Protein AF-A0A838WDK8-F1 (afdb_monomer_lite)

Secondary structure (DSSP, 8-state):
-HHHHTT-HHHHHHHHHHHHHHHHHHS--SHHHHHHHHHHHHHHHTTT-HHHHHHHHHTHHHHHHTTTT---THHHHHHH--

Foldseek 3Di:
DVVVCVVDVLVVLVVVLVVLVVCLLVVQPALVVSLVSVVVSLVSCCVPCVVVSVVCVVCVVVVSVCSVPNPDVPVVVVVPPD

Radius of gyration: 14.54 Å; chains: 1; bounding box: 28×33×36 Å

pLDDT: mean 83.16, std 17.87, range [42.38, 98.12]

Sequence (82 aa):
LKSVQSVSPTLAKMHCLKEKFREIFEQSTNWGDSIINLLDWMHDAKSFFPKTIGTMIRWFGEIVGYFDGRTTSGIVEGINNK

Structure (mmCIF, N/CA/C/O backbone):
data_AF-A0A838WDK8-F1
#
_entry.id   AF-A0A838WDK8-F1
#
loop_
_atom_site.group_PDB
_atom_site.id
_atom_site.type_symbol
_atom_site.label_atom_id
_atom_site.label_alt_id
_atom_site.label_comp_id
_atom_site.label_asym_id
_atom_site.label_entity_id
_atom_site.label_seq_id
_atom_site.pdbx_PDB_ins_code
_atom_site.Cartn_x
_atom_site.Cartn_y
_atom_site.Cartn_z
_atom_site.occupancy
_atom_site.B_iso_or_equiv
_atom_site.auth_seq_id
_atom_site.auth_comp_id
_atom_site.auth_asym_id
_atom_site.auth_atom_id
_atom_site.pdbx_PDB_model_num
ATOM 1 N N . LEU A 1 1 ? -4.038 14.285 16.417 1.00 59.19 1 LEU A N 1
ATOM 2 C CA . LEU A 1 1 ? -3.875 12.859 16.035 1.00 59.19 1 LEU A CA 1
ATOM 3 C C . LEU A 1 1 ? -3.864 11.911 17.242 1.00 59.19 1 LEU A C 1
ATOM 5 O O . LEU A 1 1 ? -4.712 11.030 17.292 1.00 59.19 1 LEU A O 1
ATOM 9 N N . LYS A 1 2 ? -2.971 12.108 18.231 1.00 61.38 2 LYS A N 1
ATOM 10 C CA . LYS A 1 2 ? -2.850 11.231 19.419 1.00 61.38 2 LYS A CA 1
ATOM 11 C C . LYS A 1 2 ? -4.159 11.053 20.210 1.00 61.38 2 LYS A C 1
ATOM 13 O O . LYS A 1 2 ? -4.491 9.935 20.573 1.00 61.38 2 LYS A O 1
ATOM 18 N N . SER A 1 3 ? -4.932 12.126 20.390 1.00 60.06 3 SER A N 1
ATOM 19 C CA . SER A 1 3 ? -6.217 12.113 21.111 1.00 60.06 3 SER A CA 1
ATOM 20 C C . SER A 1 3 ? -7.353 11.375 20.396 1.00 60.06 3 SER A C 1
ATOM 22 O O . SER A 1 3 ? -8.319 11.006 21.043 1.00 60.06 3 SER A O 1
ATOM 24 N N . VAL A 1 4 ? -7.257 11.167 19.077 1.00 59.72 4 VAL A N 1
ATOM 25 C CA . VAL A 1 4 ? -8.268 10.463 18.263 1.00 59.72 4 VAL A CA 1
ATOM 26 C C . VAL A 1 4 ? -7.933 8.970 18.153 1.00 59.72 4 VAL A C 1
ATOM 28 O O . VAL A 1 4 ? -8.826 8.126 18.154 1.00 59.72 4 VAL A O 1
ATOM 31 N N . GLN A 1 5 ? -6.641 8.626 18.127 1.00 58.47 5 GLN A N 1
ATOM 32 C CA . GLN A 1 5 ? -6.172 7.236 18.110 1.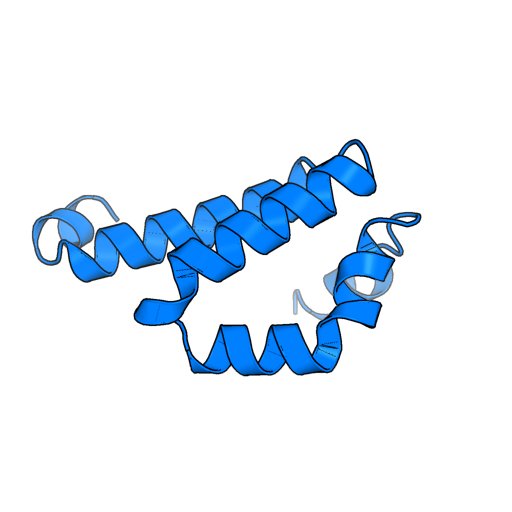00 58.47 5 GLN A CA 1
ATOM 33 C C . GLN A 1 5 ? -6.451 6.496 19.425 1.00 58.47 5 GLN A C 1
ATOM 35 O O . GLN A 1 5 ? -6.703 5.296 1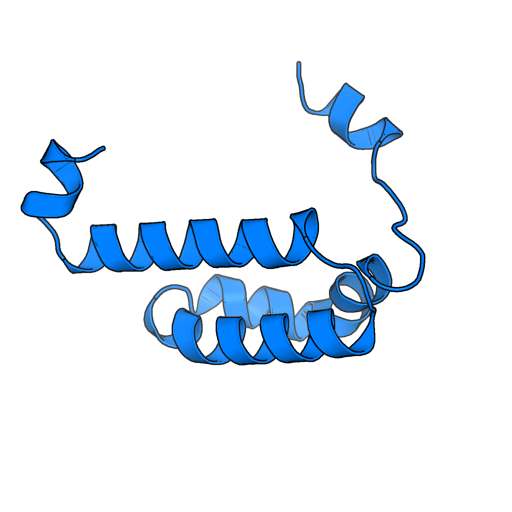9.399 1.00 58.47 5 GLN A O 1
ATOM 40 N N . SER A 1 6 ? -6.464 7.201 20.562 1.00 60.72 6 SER A N 1
ATOM 41 C CA . SER A 1 6 ? -6.783 6.610 21.868 1.00 60.72 6 SER A CA 1
ATOM 42 C C . SER A 1 6 ? -8.251 6.198 22.019 1.00 60.72 6 SER A C 1
ATOM 44 O O . SER A 1 6 ? -8.564 5.411 22.904 1.00 60.72 6 SER A O 1
ATOM 46 N N . VAL A 1 7 ? -9.150 6.721 21.178 1.00 74.88 7 VAL A N 1
ATOM 47 C CA . VAL A 1 7 ? -10.604 6.487 21.280 1.00 74.88 7 VAL A CA 1
ATOM 48 C C . VAL A 1 7 ? -11.091 5.405 20.316 1.00 74.88 7 VAL A C 1
ATOM 50 O O . VAL A 1 7 ? -12.154 4.829 20.520 1.00 74.88 7 VAL A O 1
ATOM 53 N N . SER A 1 8 ? -10.326 5.111 19.260 1.00 85.88 8 SER A N 1
ATOM 54 C CA . SER A 1 8 ? -10.665 4.077 18.281 1.00 85.88 8 SER A CA 1
ATOM 55 C C . SER A 1 8 ? -9.408 3.337 17.811 1.00 85.88 8 SER A C 1
ATOM 57 O O . SER A 1 8 ? -8.676 3.837 16.947 1.00 85.88 8 SER A O 1
ATOM 59 N N . PRO A 1 9 ? -9.172 2.116 18.326 1.00 87.12 9 PRO A N 1
ATOM 60 C CA . PRO A 1 9 ? -8.081 1.254 17.871 1.00 87.12 9 PRO A CA 1
ATOM 61 C C . PRO A 1 9 ? -8.137 0.977 16.363 1.00 87.12 9 PRO A C 1
ATOM 63 O O . PRO A 1 9 ? -7.105 0.946 15.693 1.00 87.12 9 PRO A O 1
ATOM 66 N N . THR A 1 10 ? -9.346 0.851 15.807 1.00 90.56 10 THR A N 1
ATOM 67 C CA . THR A 1 10 ? -9.573 0.680 14.366 1.00 90.56 10 THR A CA 1
ATOM 68 C C . THR A 1 10 ? -9.033 1.865 13.576 1.00 90.56 10 THR A C 1
ATOM 70 O O . THR A 1 10 ? -8.263 1.678 12.637 1.00 90.56 10 THR A O 1
ATOM 73 N N . LEU A 1 11 ? -9.375 3.093 13.977 1.00 89.81 11 LEU A N 1
ATOM 74 C CA . LEU A 1 11 ? -8.916 4.296 13.285 1.00 89.81 11 LEU A CA 1
ATOM 75 C C . LEU A 1 11 ? -7.396 4.471 13.397 1.00 89.81 11 LEU A C 1
ATOM 77 O O . LEU A 1 11 ? -6.746 4.869 12.429 1.00 89.81 11 LEU A O 1
ATOM 81 N N . ALA A 1 12 ? -6.811 4.119 14.545 1.00 91.31 12 ALA A N 1
ATOM 82 C CA . ALA A 1 12 ? -5.363 4.100 14.717 1.00 91.31 12 ALA A CA 1
ATOM 83 C C . ALA A 1 12 ? -4.683 3.105 13.762 1.00 91.31 12 ALA A C 1
ATOM 85 O O . ALA A 1 12 ? -3.709 3.459 13.092 1.00 91.31 12 ALA A O 1
ATOM 86 N N . LYS A 1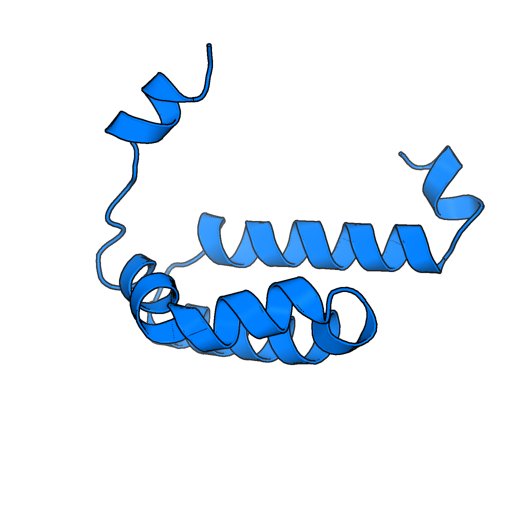 13 ? -5.228 1.887 13.632 1.00 93.56 13 LYS A N 1
ATOM 87 C CA . LYS A 1 13 ? -4.711 0.871 12.705 1.00 93.56 13 LYS A CA 1
ATOM 88 C C . LYS A 1 13 ? -4.845 1.309 11.246 1.00 93.56 13 LYS A C 1
ATOM 90 O O . LYS A 1 13 ? -3.877 1.195 10.499 1.00 93.56 13 LYS A O 1
ATOM 95 N N . MET A 1 14 ? -5.992 1.866 10.858 1.00 95.00 14 MET A N 1
ATOM 96 C CA . MET A 1 14 ? -6.213 2.420 9.517 1.00 95.00 14 MET A CA 1
ATOM 97 C C . MET A 1 14 ? -5.218 3.537 9.194 1.00 95.00 14 MET A C 1
ATOM 99 O O . MET A 1 14 ? -4.663 3.566 8.099 1.00 95.00 14 MET A O 1
ATOM 103 N N . HIS A 1 15 ? -4.944 4.426 10.152 1.00 94.44 15 HIS A N 1
ATOM 104 C CA . HIS A 1 15 ? -3.943 5.473 9.977 1.00 94.44 15 HIS A CA 1
ATOM 105 C C . HIS A 1 15 ? -2.535 4.894 9.797 1.00 94.44 15 HIS A C 1
ATOM 107 O O . HIS A 1 15 ? -1.821 5.305 8.890 1.00 94.44 15 HIS A O 1
ATOM 113 N N . CYS A 1 16 ? -2.139 3.925 10.627 1.00 95.19 16 CYS A N 1
ATOM 114 C CA . CYS A 1 16 ? -0.850 3.244 10.495 1.00 95.19 16 CYS A CA 1
ATOM 115 C C . CYS A 1 16 ? -0.696 2.585 9.117 1.00 95.19 16 CYS A C 1
ATOM 117 O O . CYS A 1 16 ? 0.323 2.778 8.463 1.00 95.19 16 CYS A O 1
ATOM 119 N N . LEU A 1 17 ? -1.723 1.875 8.643 1.00 97.38 17 LEU A N 1
ATOM 120 C CA . LEU A 1 17 ? -1.730 1.289 7.301 1.00 97.38 17 LEU A CA 1
ATOM 121 C C . LEU A 1 17 ? -1.587 2.366 6.217 1.00 97.38 17 LEU A C 1
ATOM 123 O O . LEU A 1 17 ? -0.812 2.183 5.286 1.00 97.38 17 LEU A O 1
ATOM 127 N N . LYS A 1 18 ? -2.272 3.506 6.347 1.00 96.50 18 LYS A N 1
ATOM 128 C CA . LYS A 1 18 ? -2.146 4.621 5.398 1.00 96.50 18 LYS A CA 1
ATOM 129 C C . LYS A 1 18 ? -0.725 5.203 5.354 1.00 96.50 18 LYS A C 1
ATOM 131 O O . LYS A 1 18 ? -0.255 5.551 4.279 1.00 96.50 18 LYS A O 1
ATOM 136 N N . GLU A 1 19 ? -0.048 5.325 6.496 1.00 96.88 19 GLU A N 1
ATOM 137 C CA . GLU A 1 19 ? 1.343 5.806 6.525 1.00 96.88 19 GLU A CA 1
ATOM 138 C C . GLU A 1 19 ? 2.319 4.773 5.952 1.00 96.88 19 GLU A C 1
ATOM 140 O O . GLU A 1 19 ? 3.134 5.133 5.112 1.00 96.88 19 GLU A O 1
ATOM 145 N N . LYS A 1 20 ? 2.160 3.481 6.275 1.00 96.38 20 LYS A N 1
ATOM 146 C CA . LYS A 1 20 ? 2.953 2.409 5.646 1.00 96.38 20 LYS A CA 1
ATOM 147 C C . LYS A 1 20 ? 2.825 2.409 4.123 1.00 96.38 20 LYS A C 1
ATOM 149 O O . LYS A 1 20 ? 3.808 2.215 3.422 1.00 96.38 20 LYS A O 1
ATOM 154 N N . PHE A 1 21 ? 1.616 2.643 3.608 1.00 95.94 21 PHE A N 1
ATOM 155 C CA . PHE A 1 21 ? 1.398 2.775 2.168 1.00 95.94 21 PHE A CA 1
ATOM 156 C C . PHE A 1 21 ? 2.258 3.892 1.572 1.00 95.94 21 PHE A C 1
ATOM 158 O O . PHE A 1 21 ? 2.924 3.679 0.571 1.00 95.94 21 PHE A O 1
ATOM 165 N N . ARG A 1 22 ? 2.274 5.073 2.200 1.00 94.50 22 ARG A N 1
ATOM 166 C CA . ARG A 1 22 ? 3.085 6.212 1.753 1.00 94.50 22 ARG A CA 1
ATOM 167 C C . ARG A 1 22 ? 4.576 5.879 1.744 1.00 94.50 22 ARG A C 1
ATOM 169 O O . ARG A 1 22 ? 5.249 6.150 0.754 1.00 94.50 22 ARG A O 1
ATOM 176 N N . GLU A 1 23 ? 5.065 5.264 2.817 1.00 94.06 23 GLU A N 1
ATOM 177 C CA . GLU A 1 23 ? 6.476 4.895 2.968 1.00 94.06 23 GLU A CA 1
ATOM 178 C C . GLU A 1 23 ? 6.958 3.992 1.824 1.00 94.06 23 GLU A C 1
ATOM 180 O O . GLU A 1 23 ? 8.051 4.213 1.309 1.00 94.06 23 GLU A O 1
ATOM 185 N N . ILE A 1 24 ? 6.128 3.051 1.352 1.00 93.75 24 ILE A N 1
ATOM 186 C CA . ILE A 1 24 ? 6.458 2.176 0.211 1.00 93.75 24 ILE A CA 1
ATOM 187 C C . ILE A 1 24 ? 6.802 2.992 -1.043 1.00 93.75 24 ILE A C 1
ATOM 189 O O . ILE A 1 24 ? 7.748 2.660 -1.752 1.00 93.75 24 ILE A O 1
ATOM 193 N N . PHE A 1 25 ? 6.076 4.079 -1.314 1.00 90.19 25 PHE A N 1
ATOM 194 C CA . PHE A 1 25 ? 6.290 4.902 -2.509 1.00 90.19 25 PHE A CA 1
ATOM 195 C C . PHE A 1 25 ? 7.401 5.943 -2.330 1.00 90.19 25 PHE A C 1
ATOM 197 O O . PHE A 1 25 ? 8.098 6.254 -3.297 1.00 90.19 25 PHE A O 1
ATOM 204 N N . GLU A 1 26 ? 7.599 6.460 -1.115 1.00 88.44 26 GLU A N 1
ATOM 205 C CA . GLU A 1 26 ? 8.646 7.4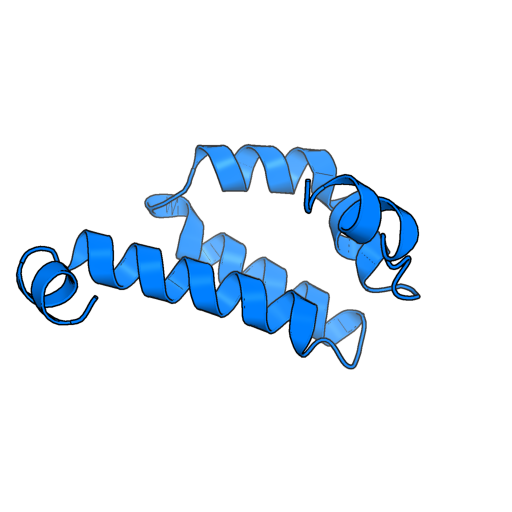48 -0.814 1.00 88.44 26 GLU A CA 1
ATOM 206 C C . GLU A 1 26 ? 10.036 6.810 -0.664 1.00 88.44 26 GLU A C 1
ATOM 208 O O . GLU A 1 26 ? 11.037 7.385 -1.095 1.00 88.44 26 GLU A O 1
ATOM 213 N N . GLN A 1 27 ? 10.107 5.611 -0.078 1.00 85.62 27 GLN A N 1
ATOM 214 C CA . GLN A 1 27 ? 11.361 4.931 0.266 1.00 85.62 27 GLN A CA 1
ATOM 215 C C . GLN A 1 27 ? 11.737 3.805 -0.706 1.00 85.62 27 GLN A C 1
ATOM 217 O O . GLN A 1 27 ? 12.751 3.142 -0.506 1.00 85.62 27 GLN A O 1
ATOM 222 N N . SER A 1 28 ? 10.969 3.597 -1.780 1.00 79.50 28 SER A N 1
ATOM 223 C CA . SER A 1 28 ? 11.269 2.609 -2.824 1.00 79.50 28 SER A CA 1
ATOM 224 C C . SER A 1 28 ? 12.658 2.830 -3.441 1.00 79.50 28 SER A C 1
ATOM 226 O O . SER A 1 28 ? 12.852 3.766 -4.227 1.00 79.50 28 SER A O 1
ATOM 228 N N . THR A 1 29 ? 13.609 1.942 -3.145 1.00 75.00 29 THR A N 1
ATOM 229 C CA . THR A 1 29 ? 14.974 1.940 -3.706 1.00 75.00 29 THR A CA 1
ATOM 230 C C . THR A 1 29 ? 15.156 0.932 -4.840 1.00 75.00 29 THR A C 1
ATOM 232 O O . THR A 1 29 ? 15.982 1.160 -5.720 1.00 75.00 29 THR A O 1
ATOM 235 N N . ASN A 1 30 ? 14.374 -0.150 -4.845 1.00 85.62 30 ASN A N 1
ATOM 236 C CA . ASN A 1 30 ? 14.428 -1.228 -5.828 1.00 85.62 30 ASN A CA 1
ATOM 237 C C . ASN A 1 30 ? 13.010 -1.692 -6.184 1.00 85.62 30 ASN A C 1
ATOM 239 O O . ASN A 1 30 ? 12.163 -1.862 -5.311 1.00 85.62 30 ASN A O 1
ATOM 243 N N . TRP A 1 31 ? 12.782 -1.936 -7.472 1.00 85.06 31 TRP A N 1
ATOM 244 C CA . TRP A 1 31 ? 11.512 -2.381 -8.035 1.00 85.06 31 TRP A CA 1
ATOM 245 C C . TRP A 1 31 ? 10.954 -3.639 -7.357 1.00 85.06 31 TRP A C 1
ATOM 247 O O . TRP A 1 31 ? 9.799 -3.655 -6.936 1.00 85.06 31 TRP A O 1
ATOM 257 N N . GLY A 1 32 ? 11.787 -4.674 -7.205 1.00 89.69 32 GLY A N 1
ATOM 258 C CA . GLY A 1 32 ? 11.360 -5.961 -6.646 1.00 89.69 32 GLY A CA 1
ATOM 259 C C . GLY A 1 32 ? 10.897 -5.853 -5.193 1.00 89.69 32 GLY A C 1
ATOM 260 O O . GLY A 1 32 ? 9.806 -6.312 -4.854 1.00 89.69 32 GLY A O 1
ATOM 261 N N . ASP A 1 33 ? 11.690 -5.184 -4.355 1.00 91.31 33 ASP A N 1
ATOM 262 C CA . ASP A 1 33 ? 11.379 -5.005 -2.932 1.00 91.31 33 ASP A CA 1
ATOM 263 C C . ASP A 1 33 ? 10.110 -4.165 -2.746 1.00 91.31 33 ASP A C 1
ATOM 265 O O . ASP A 1 33 ? 9.269 -4.472 -1.902 1.00 91.31 33 ASP A O 1
ATOM 269 N N . SER A 1 34 ? 9.910 -3.143 -3.580 1.00 91.81 34 SER A N 1
ATOM 270 C CA . SER A 1 34 ? 8.709 -2.305 -3.539 1.00 91.81 34 SER A CA 1
ATOM 271 C C . SER A 1 34 ? 7.438 -3.059 -3.915 1.00 91.81 34 SER A C 1
ATOM 273 O O . SER A 1 34 ? 6.399 -2.841 -3.293 1.00 91.81 34 SER A O 1
ATOM 275 N N . ILE A 1 35 ? 7.508 -3.987 -4.875 1.00 94.62 35 ILE A N 1
ATOM 276 C CA . ILE A 1 35 ? 6.377 -4.860 -5.215 1.00 94.62 35 ILE A CA 1
ATOM 277 C C . ILE A 1 35 ? 6.045 -5.789 -4.053 1.00 94.62 35 ILE A C 1
ATOM 279 O O . ILE A 1 35 ? 4.873 -5.922 -3.702 1.00 94.62 35 ILE A O 1
ATOM 283 N N . ILE A 1 36 ? 7.058 -6.408 -3.442 1.00 95.75 36 ILE A N 1
ATOM 284 C CA . ILE A 1 36 ? 6.865 -7.300 -2.292 1.00 95.75 36 ILE A CA 1
ATOM 285 C C . ILE A 1 36 ? 6.215 -6.526 -1.139 1.00 95.75 36 ILE A C 1
ATOM 287 O O . ILE A 1 36 ? 5.160 -6.927 -0.650 1.00 95.75 36 ILE A O 1
ATOM 291 N N . ASN A 1 37 ? 6.756 -5.356 -0.792 1.00 95.56 37 ASN A N 1
ATOM 292 C CA . ASN A 1 37 ? 6.207 -4.502 0.261 1.00 95.56 37 ASN A CA 1
ATOM 293 C C . ASN A 1 37 ? 4.767 -4.051 -0.037 1.00 95.56 37 ASN A C 1
ATOM 295 O O . ASN A 1 37 ? 3.934 -3.975 0.869 1.00 95.56 37 ASN A O 1
ATOM 299 N N . LEU A 1 38 ? 4.450 -3.760 -1.304 1.00 96.81 38 LEU A N 1
ATOM 300 C CA . LEU A 1 38 ? 3.096 -3.405 -1.723 1.00 96.81 38 LEU A CA 1
ATOM 301 C C . LEU A 1 38 ? 2.124 -4.579 -1.559 1.00 96.81 38 LEU A C 1
ATOM 303 O O . LEU A 1 38 ? 1.012 -4.377 -1.072 1.00 96.81 38 LEU A O 1
ATOM 307 N N . LEU A 1 39 ? 2.530 -5.793 -1.936 1.00 97.50 39 LEU A N 1
ATOM 308 C CA . LEU A 1 39 ? 1.716 -7.000 -1.782 1.00 97.50 39 LEU A CA 1
ATOM 309 C C . LEU A 1 39 ? 1.456 -7.323 -0.304 1.00 97.50 39 LEU A C 1
ATOM 311 O O . LEU A 1 39 ? 0.305 -7.583 0.062 1.00 97.50 39 LEU A O 1
ATOM 315 N N . ASP A 1 40 ? 2.481 -7.227 0.544 1.00 97.81 40 ASP A N 1
ATOM 316 C CA . ASP A 1 40 ? 2.352 -7.402 1.995 1.00 97.81 40 ASP A CA 1
ATOM 317 C C . ASP A 1 40 ? 1.387 -6.368 2.588 1.00 97.81 40 ASP A C 1
ATOM 319 O O . ASP A 1 40 ? 0.465 -6.702 3.339 1.00 97.81 40 ASP A O 1
ATOM 323 N N . TRP A 1 41 ? 1.520 -5.103 2.181 1.00 98.12 41 TRP A N 1
ATOM 324 C CA . TRP A 1 41 ? 0.591 -4.058 2.594 1.00 98.12 41 TRP A CA 1
ATOM 325 C C . TRP A 1 41 ? -0.843 -4.334 2.125 1.00 98.12 41 TRP A C 1
ATOM 327 O O . TRP A 1 41 ? -1.784 -4.154 2.899 1.00 98.12 41 TRP A O 1
ATOM 337 N N . MET A 1 42 ? -1.036 -4.792 0.884 1.00 98.12 42 MET A N 1
ATOM 338 C CA . MET A 1 42 ? -2.362 -5.114 0.347 1.00 98.12 42 MET A CA 1
ATOM 339 C C . MET A 1 42 ? -3.031 -6.249 1.130 1.00 98.12 42 MET A C 1
ATOM 341 O O . MET A 1 42 ? -4.247 -6.207 1.344 1.00 98.12 42 MET A O 1
ATOM 345 N N . HIS A 1 43 ? -2.254 -7.239 1.579 1.00 97.75 43 HIS A N 1
ATOM 346 C CA . HIS A 1 43 ? -2.734 -8.307 2.451 1.00 97.75 43 HIS A CA 1
ATOM 347 C C . HIS A 1 43 ? -3.231 -7.749 3.793 1.00 97.75 43 HIS A C 1
ATOM 349 O O . HIS A 1 43 ? -4.389 -7.969 4.162 1.00 97.75 43 HIS A O 1
ATOM 355 N N . ASP A 1 44 ? -2.401 -6.951 4.468 1.00 97.19 44 ASP A N 1
ATOM 356 C CA . ASP A 1 44 ? -2.707 -6.339 5.766 1.00 97.19 44 ASP A CA 1
ATOM 357 C C . ASP A 1 44 ? -3.890 -5.355 5.709 1.00 97.19 44 ASP A C 1
ATOM 359 O O . ASP A 1 44 ? -4.685 -5.242 6.648 1.00 97.19 44 ASP A O 1
ATOM 363 N N . ALA A 1 45 ? -4.013 -4.615 4.605 1.00 97.19 45 ALA A N 1
ATOM 364 C CA . ALA A 1 45 ? -5.018 -3.578 4.409 1.00 97.19 45 ALA A CA 1
ATOM 365 C C . ALA A 1 45 ? -6.382 -4.117 3.955 1.00 97.19 45 ALA A C 1
ATOM 367 O O . ALA A 1 45 ? -7.374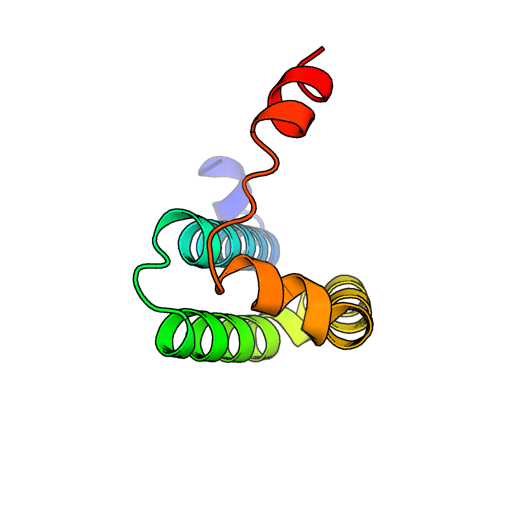 -3.388 4.035 1.00 97.19 45 ALA A O 1
ATOM 368 N N . LYS A 1 46 ? -6.476 -5.377 3.509 1.00 96.88 46 LYS A N 1
ATOM 369 C CA . LYS A 1 46 ? -7.686 -5.942 2.886 1.00 96.88 46 LYS A CA 1
ATOM 370 C C . LYS A 1 46 ? -8.945 -5.833 3.739 1.00 96.88 46 LYS A C 1
ATOM 372 O O . LYS A 1 46 ? -10.007 -5.509 3.208 1.00 96.88 46 LYS A O 1
ATOM 377 N N . SER A 1 47 ? -8.842 -6.080 5.042 1.00 96.06 47 SER A N 1
ATOM 378 C CA . SER A 1 47 ? -9.988 -6.008 5.959 1.00 96.06 47 SER A CA 1
ATOM 379 C C . SER A 1 47 ? -10.433 -4.572 6.259 1.00 96.06 47 SER A C 1
ATOM 381 O O . SER A 1 47 ? -11.596 -4.354 6.588 1.00 96.06 47 SER A O 1
ATOM 383 N N . PHE A 1 48 ? -9.539 -3.592 6.109 1.00 96.19 48 PHE A N 1
ATOM 384 C CA . PHE A 1 48 ? -9.796 -2.184 6.423 1.00 96.19 48 PHE A CA 1
ATOM 385 C C . PHE A 1 48 ? -10.172 -1.354 5.191 1.00 96.19 48 PHE A C 1
ATOM 387 O O . PHE A 1 48 ? -10.950 -0.407 5.295 1.00 96.19 48 PHE A O 1
ATOM 394 N N . PHE A 1 49 ? -9.643 -1.710 4.019 1.00 96.19 49 PHE A N 1
ATOM 395 C CA . PHE A 1 49 ? -9.794 -0.953 2.777 1.00 96.19 49 PHE A CA 1
ATOM 396 C C . PHE A 1 49 ? -10.176 -1.847 1.583 1.00 96.19 49 PHE A C 1
ATOM 398 O O . PHE A 1 49 ? -9.520 -1.796 0.539 1.00 96.19 49 PHE A O 1
ATOM 405 N N . PRO A 1 50 ? -11.254 -2.651 1.667 1.00 95.81 50 PRO A N 1
ATOM 406 C CA . PRO A 1 50 ? -11.590 -3.632 0.631 1.00 95.81 50 PRO A CA 1
ATOM 407 C C . PRO A 1 50 ? -11.824 -2.999 -0.750 1.00 95.81 50 PRO A C 1
ATOM 409 O O . PRO A 1 50 ? -11.437 -3.571 -1.766 1.00 95.81 50 PRO A O 1
ATOM 412 N N . LYS A 1 51 ? -12.402 -1.789 -0.798 1.00 97.19 51 LYS A N 1
ATOM 413 C CA . LYS A 1 51 ? -12.579 -1.035 -2.052 1.00 97.19 51 LYS A CA 1
ATOM 414 C C . LYS A 1 51 ? -11.241 -0.596 -2.649 1.00 97.19 51 LYS A C 1
ATOM 416 O O . LYS A 1 51 ? -11.036 -0.768 -3.844 1.00 97.19 51 LYS A O 1
ATOM 421 N N . THR A 1 52 ? -10.329 -0.078 -1.822 1.00 95.94 52 THR A N 1
ATOM 422 C CA . THR A 1 52 ? -8.978 0.314 -2.252 1.00 95.94 52 THR A CA 1
ATOM 423 C C . THR A 1 52 ? -8.218 -0.884 -2.802 1.00 95.94 52 THR A C 1
ATOM 425 O O . THR A 1 52 ? -7.658 -0.786 -3.887 1.00 95.94 52 THR A O 1
ATOM 428 N N . ILE A 1 53 ? -8.272 -2.034 -2.121 1.00 98.00 53 ILE A N 1
ATOM 429 C CA . ILE A 1 53 ? -7.650 -3.269 -2.611 1.00 98.00 53 ILE A CA 1
ATOM 430 C C . ILE A 1 53 ? -8.242 -3.695 -3.956 1.00 98.00 53 ILE A C 1
ATOM 432 O O . ILE A 1 53 ? -7.489 -4.028 -4.864 1.00 98.00 53 ILE A O 1
ATOM 436 N N . GLY A 1 54 ? -9.566 -3.627 -4.127 1.00 97.62 54 GLY A N 1
ATOM 437 C CA . GLY A 1 54 ? -10.206 -3.915 -5.414 1.00 97.62 54 GLY A CA 1
ATOM 438 C C . GLY A 1 54 ? -9.703 -3.014 -6.547 1.00 97.62 54 GLY A C 1
ATOM 439 O O . GLY A 1 54 ? -9.385 -3.503 -7.631 1.00 97.62 54 GLY A O 1
ATOM 440 N N . THR A 1 55 ? -9.564 -1.711 -6.289 1.00 97.50 55 THR A N 1
ATOM 441 C CA . THR A 1 55 ? -8.977 -0.769 -7.252 1.00 97.50 55 THR A CA 1
ATOM 442 C C . THR A 1 55 ? -7.520 -1.117 -7.550 1.00 97.50 55 THR A C 1
ATOM 444 O O . THR A 1 55 ? -7.138 -1.178 -8.712 1.00 97.50 55 THR A O 1
ATOM 447 N N . MET A 1 56 ? -6.710 -1.400 -6.532 1.00 96.88 56 MET A N 1
ATOM 448 C CA . MET A 1 56 ? -5.292 -1.705 -6.726 1.00 96.88 56 MET A CA 1
ATOM 449 C C . MET A 1 56 ? -5.059 -3.007 -7.484 1.00 96.88 56 MET A C 1
ATOM 451 O O . MET A 1 56 ? -4.159 -3.052 -8.305 1.00 96.88 56 MET A O 1
ATOM 455 N N . ILE A 1 57 ? -5.884 -4.037 -7.274 1.00 97.50 57 ILE A N 1
ATOM 456 C CA . ILE A 1 57 ? -5.828 -5.272 -8.072 1.00 97.50 57 ILE A CA 1
ATOM 457 C C . ILE A 1 57 ? -6.111 -4.967 -9.548 1.00 97.50 57 ILE A C 1
ATOM 459 O O . ILE A 1 57 ? -5.413 -5.470 -10.424 1.00 97.50 57 ILE A O 1
ATOM 463 N N . ARG A 1 58 ? -7.119 -4.130 -9.831 1.00 97.81 58 ARG A N 1
ATOM 464 C CA . ARG A 1 58 ? -7.491 -3.764 -11.205 1.00 97.81 58 ARG A CA 1
ATOM 465 C C . ARG A 1 58 ? -6.380 -3.005 -11.934 1.00 97.81 58 ARG A C 1
ATOM 467 O O . ARG A 1 58 ? -6.202 -3.232 -13.123 1.00 97.81 58 ARG A O 1
ATOM 474 N N . TRP A 1 59 ? -5.681 -2.124 -11.226 1.00 96.75 59 TRP A N 1
ATOM 475 C CA . TRP A 1 59 ? -4.650 -1.236 -11.776 1.00 96.75 59 TRP A CA 1
ATOM 476 C C . TRP A 1 59 ? -3.232 -1.658 -11.357 1.00 96.75 59 TRP A C 1
ATOM 478 O O . TRP A 1 59 ? -2.314 -0.843 -11.300 1.00 96.75 59 TRP A O 1
ATOM 488 N N . PHE A 1 60 ? -3.046 -2.932 -10.985 1.00 95.12 60 PHE A N 1
ATOM 489 C CA . PHE A 1 60 ? -1.806 -3.386 -10.352 1.00 95.12 60 PHE A CA 1
ATOM 490 C C . PHE A 1 60 ? -0.601 -3.182 -11.270 1.00 95.12 60 PHE A C 1
ATOM 492 O O . PHE A 1 60 ? 0.436 -2.719 -10.809 1.00 95.12 60 PHE A O 1
ATOM 499 N N . GLY A 1 61 ? -0.765 -3.456 -12.568 1.00 91.19 61 GLY A N 1
ATOM 500 C CA . GLY A 1 61 ? 0.267 -3.252 -13.583 1.00 91.19 61 GLY A CA 1
ATOM 501 C C . GLY A 1 61 ? 0.748 -1.802 -13.666 1.00 91.19 61 GLY A C 1
ATOM 502 O O . GLY A 1 61 ? 1.954 -1.569 -13.634 1.00 91.19 61 GLY A O 1
ATOM 503 N N . GLU A 1 62 ? -0.162 -0.820 -13.709 1.00 90.81 62 GLU A N 1
ATOM 504 C CA . GLU A 1 62 ? 0.247 0.590 -13.731 1.00 90.81 62 GLU A CA 1
ATOM 505 C C . GLU A 1 62 ? 0.878 1.026 -12.406 1.00 90.81 62 GLU A C 1
ATOM 507 O O . GLU A 1 62 ? 1.850 1.782 -12.406 1.00 90.81 62 GLU A O 1
ATOM 512 N N . ILE A 1 63 ? 0.368 0.526 -11.275 1.00 91.44 63 ILE A N 1
ATOM 513 C CA . ILE A 1 63 ? 0.914 0.845 -9.952 1.00 91.44 63 ILE A CA 1
ATOM 514 C C . ILE A 1 63 ? 2.349 0.330 -9.818 1.00 91.44 63 ILE A C 1
ATOM 516 O O . ILE A 1 63 ? 3.218 1.085 -9.395 1.00 91.44 63 ILE A O 1
ATOM 520 N N . VAL A 1 64 ? 2.628 -0.925 -10.187 1.00 90.69 64 VAL A N 1
ATOM 521 C CA . VAL A 1 64 ? 3.998 -1.463 -10.101 1.00 90.69 64 VAL A CA 1
ATOM 522 C C . VAL A 1 64 ? 4.923 -0.871 -11.165 1.00 90.69 64 VAL A C 1
ATOM 524 O O . VAL A 1 64 ? 6.130 -0.784 -10.941 1.00 90.69 64 VAL A O 1
ATOM 527 N N . GLY A 1 65 ? 4.364 -0.391 -12.282 1.00 88.88 65 GLY A N 1
ATOM 528 C CA . GLY A 1 65 ? 5.087 0.394 -13.282 1.00 88.88 65 GLY A CA 1
ATOM 529 C C . GLY A 1 65 ? 5.675 1.692 -12.719 1.00 88.88 65 GLY A C 1
ATOM 530 O O . GLY A 1 65 ? 6.732 2.121 -13.171 1.00 88.88 65 GLY A O 1
ATOM 531 N N . TYR A 1 66 ? 5.080 2.277 -11.668 1.00 85.62 66 TYR A N 1
ATOM 532 C CA . TYR A 1 66 ? 5.655 3.441 -10.976 1.00 85.62 66 TYR A CA 1
ATOM 533 C C . TYR A 1 66 ? 7.070 3.170 -10.449 1.00 85.62 66 TYR A C 1
ATOM 535 O O . TYR A 1 66 ? 7.936 4.048 -10.480 1.00 85.62 66 TYR A O 1
ATOM 543 N N . PHE A 1 67 ? 7.324 1.951 -9.971 1.00 86.00 67 PHE A N 1
ATOM 544 C CA . PHE A 1 67 ? 8.624 1.587 -9.422 1.00 86.00 67 PHE A CA 1
ATOM 545 C C . PHE A 1 67 ? 9.686 1.378 -10.519 1.00 86.00 67 PHE A C 1
ATOM 547 O O . PHE A 1 67 ? 10.875 1.455 -10.218 1.00 86.00 67 PHE A O 1
ATOM 554 N N . ASP A 1 68 ? 9.285 1.147 -11.777 1.00 81.31 68 ASP A N 1
ATOM 555 C CA . ASP A 1 68 ? 10.158 0.787 -12.913 1.00 81.31 68 ASP A CA 1
ATOM 556 C C . ASP A 1 68 ? 10.729 2.016 -13.648 1.00 81.31 68 ASP A C 1
ATOM 558 O O . ASP A 1 68 ? 10.756 2.113 -14.870 1.00 81.31 68 ASP A O 1
ATOM 562 N N . GLY A 1 69 ? 11.171 3.016 -12.886 1.00 68.75 69 GLY A N 1
ATOM 563 C CA . GLY A 1 69 ? 11.756 4.236 -13.453 1.00 68.75 69 GLY A CA 1
ATOM 564 C C . GLY A 1 69 ? 11.182 5.534 -12.913 1.00 68.75 69 GLY A C 1
ATOM 565 O O . GLY A 1 69 ? 11.479 6.578 -13.489 1.00 68.75 69 GLY A O 1
ATOM 566 N N . ARG A 1 70 ? 10.391 5.483 -11.822 1.00 62.56 70 ARG A N 1
ATOM 567 C CA . ARG A 1 70 ? 9.783 6.646 -11.155 1.00 62.56 70 ARG A CA 1
ATOM 568 C C . ARG A 1 70 ? 9.297 7.638 -12.200 1.00 62.56 70 ARG A C 1
ATOM 570 O O . ARG A 1 70 ? 9.876 8.717 -12.332 1.00 62.56 70 ARG A O 1
ATOM 577 N N . THR A 1 71 ? 8.268 7.280 -12.970 1.00 53.88 71 THR A N 1
ATOM 578 C CA . THR A 1 71 ? 7.566 8.273 -13.792 1.00 53.88 71 THR A CA 1
ATOM 579 C C . THR A 1 71 ? 6.915 9.243 -12.814 1.00 53.88 71 THR A C 1
ATOM 581 O O . THR A 1 71 ? 5.775 9.075 -12.383 1.00 53.88 71 THR A O 1
ATOM 584 N N . THR A 1 72 ? 7.707 10.201 -12.335 1.00 48.28 72 THR A N 1
ATOM 585 C CA . THR A 1 72 ? 7.263 11.159 -11.352 1.00 48.28 72 THR A CA 1
ATOM 586 C C . THR A 1 72 ? 6.205 11.955 -12.066 1.00 48.28 72 THR A C 1
ATOM 588 O O . THR A 1 72 ? 6.430 12.604 -13.089 1.00 48.28 72 THR A O 1
ATOM 591 N N . SER A 1 73 ? 5.020 11.938 -11.489 1.00 49.97 73 SER A N 1
ATOM 592 C CA . SER A 1 73 ? 4.017 12.937 -11.784 1.00 49.97 73 SER A CA 1
ATOM 593 C C . SER A 1 73 ? 4.480 14.322 -11.297 1.00 49.97 73 SER A C 1
ATOM 595 O O . SER A 1 73 ? 3.647 15.110 -10.890 1.00 49.97 73 SER A O 1
ATOM 597 N N . GLY A 1 74 ? 5.776 14.669 -11.338 1.00 47.66 74 GLY A N 1
ATOM 598 C CA . GLY A 1 74 ? 6.305 15.952 -10.865 1.00 47.66 74 GLY A CA 1
ATOM 599 C C . GLY A 1 74 ? 5.691 17.148 -11.600 1.00 47.66 74 GLY A C 1
ATOM 600 O O . GLY A 1 74 ? 5.567 18.227 -11.034 1.00 47.66 74 GLY A O 1
ATOM 601 N N . ILE A 1 75 ? 5.210 16.940 -12.832 1.00 45.81 75 ILE A N 1
ATOM 602 C CA . ILE A 1 75 ? 4.394 17.917 -13.572 1.00 45.81 75 ILE A CA 1
ATOM 603 C C . ILE A 1 75 ? 2.954 17.984 -13.025 1.00 45.81 75 ILE A C 1
ATOM 605 O O . ILE A 1 75 ? 2.350 19.051 -12.983 1.00 45.81 75 ILE A O 1
ATOM 609 N N . VAL A 1 76 ? 2.395 16.858 -12.588 1.00 51.16 76 VAL A N 1
ATOM 610 C CA . VAL A 1 76 ? 0.989 16.710 -12.178 1.00 51.16 76 VAL A CA 1
ATOM 611 C C . VAL A 1 76 ? 0.775 17.066 -10.698 1.00 51.16 76 VAL A C 1
ATOM 613 O O . VAL A 1 76 ? -0.265 17.621 -10.352 1.00 51.16 76 VAL A O 1
ATOM 616 N N . GLU A 1 77 ? 1.771 16.857 -9.831 1.00 50.03 77 GLU A N 1
ATOM 617 C CA . GLU A 1 77 ? 1.773 17.302 -8.428 1.00 50.03 77 GLU A CA 1
ATOM 618 C C . GLU A 1 77 ? 1.781 18.834 -8.315 1.00 50.03 77 GLU A C 1
ATOM 620 O O . GLU A 1 77 ? 1.110 19.387 -7.446 1.00 50.03 77 GLU A O 1
ATOM 625 N N . GLY A 1 78 ? 2.441 19.539 -9.244 1.00 45.84 78 GLY A N 1
ATOM 626 C CA . GLY A 1 78 ? 2.370 21.002 -9.343 1.00 45.84 78 GLY A CA 1
ATOM 627 C C . GLY A 1 78 ? 0.999 21.530 -9.789 1.00 45.84 78 GLY A C 1
ATOM 628 O O . GLY A 1 78 ? 0.637 22.657 -9.461 1.00 45.84 78 GLY A O 1
ATOM 629 N N . ILE A 1 79 ? 0.211 20.717 -10.502 1.00 47.66 79 ILE A N 1
ATOM 630 C CA . ILE A 1 79 ? -1.155 21.066 -10.930 1.00 47.66 79 ILE A CA 1
ATOM 631 C C . ILE A 1 79 ? -2.165 20.831 -9.799 1.00 47.66 79 ILE A C 1
ATOM 633 O O . ILE A 1 79 ? -3.133 21.581 -9.682 1.00 47.66 79 ILE A O 1
ATOM 637 N N . ASN A 1 80 ? -1.937 19.823 -8.954 1.00 49.97 80 ASN A N 1
ATOM 638 C CA . ASN A 1 80 ? -2.887 19.398 -7.923 1.00 49.97 80 ASN A CA 1
ATOM 639 C C . ASN A 1 80 ? -2.774 20.177 -6.597 1.00 49.97 80 ASN A C 1
ATOM 641 O O . ASN A 1 80 ? -3.581 19.966 -5.698 1.00 49.97 80 ASN A O 1
ATOM 645 N N . ASN A 1 81 ? -1.785 21.069 -6.475 1.00 46.56 81 ASN A N 1
ATOM 646 C CA . ASN A 1 81 ? -1.531 21.895 -5.288 1.00 46.56 81 ASN A CA 1
ATOM 647 C C . ASN A 1 81 ? -2.144 23.314 -5.383 1.00 46.56 81 ASN A C 1
ATOM 649 O O . ASN A 1 81 ? -1.594 24.263 -4.822 1.00 46.56 81 ASN A O 1
ATOM 653 N N . LYS A 1 82 ? -3.252 23.476 -6.121 1.00 42.38 82 LYS A N 1
ATOM 654 C C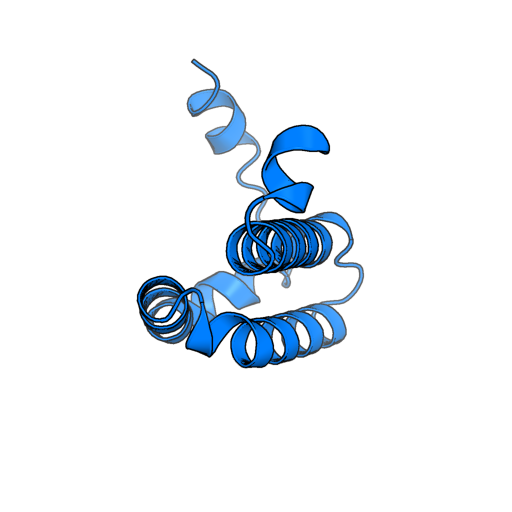A . LYS A 1 82 ? -4.014 24.736 -6.195 1.00 42.38 82 LYS A CA 1
ATOM 655 C C . LYS A 1 82 ? -5.143 24.801 -5.176 1.00 42.38 82 LYS A C 1
ATOM 657 O O . LYS A 1 82 ? -5.837 23.777 -5.006 1.00 42.38 82 LYS A O 1
#

InterPro domains:
  IPR002560 Transposase IS204/IS1001/IS1096/IS1165, DDE domain [PF01610] (4-82)

Organism: NCBI:txid2585140